Protein AF-A0A7Y5LZY0-F1 (afdb_monomer_lite)

Radius of gyration: 12.59 Å; chains: 1; bounding box: 24×37×35 Å

Secondary structure (DSSP, 8-state):
-----S-HHHHHHHHH--TTEEEEEETTEEEEEETT-HHHHHHHHHSS-SS-EEETT-SGGGPPEEESSHHHHHHHHH--

Foldseek 3Di:
DDPPDPPVQVVQQVVLDDVQWHWDQDPQAIEIEGDPDVQVVVCVVPVDDPAKDWDQQLTPPRHIYIYNDPVRSVVSSVRD

Sequence (80 aa):
MTLRAPDAETLDAYALSKPGFVVRISDGRGWVFRKGAKELAEYEKSGELAKMVTRTGAGPGGMTLRAPDAETLDAWAASR

pLDDT: mean 77.95, std 13.41, range [35.94, 90.31]

Structure (mmCIF, N/CA/C/O backbone):
data_AF-A0A7Y5LZY0-F1
#
_entry.id   AF-A0A7Y5LZY0-F1
#
loop_
_atom_site.group_PDB
_atom_site.id
_atom_site.type_symbol
_atom_site.label_atom_id
_atom_site.label_alt_id
_atom_site.label_comp_id
_atom_site.label_asym_id
_atom_site.label_entity_id
_atom_site.label_seq_id
_atom_site.pdbx_PDB_ins_code
_atom_site.Cartn_x
_atom_site.Cartn_y
_atom_site.Cartn_z
_atom_site.occupancy
_atom_site.B_iso_or_equiv
_atom_site.auth_seq_id
_atom_site.auth_comp_id
_atom_site.auth_asym_id
_atom_site.auth_atom_id
_atom_site.pdbx_PDB_model_num
ATOM 1 N N . MET A 1 1 ? -0.844 25.109 -21.983 1.00 35.94 1 MET A N 1
ATOM 2 C CA . MET A 1 1 ? -1.283 24.043 -21.060 1.00 35.94 1 MET A CA 1
ATOM 3 C C . MET A 1 1 ? -0.289 22.901 -21.202 1.00 35.94 1 MET A C 1
ATOM 5 O O . MET A 1 1 ? -0.423 22.090 -22.105 1.00 35.94 1 MET A O 1
ATOM 9 N N . THR A 1 2 ? 0.798 22.931 -20.428 1.00 39.97 2 THR A N 1
ATOM 10 C CA . THR A 1 2 ? 1.835 21.892 -20.492 1.00 39.97 2 THR A CA 1
ATOM 11 C C . THR A 1 2 ? 1.285 20.657 -19.799 1.00 39.97 2 THR A C 1
ATOM 13 O O . THR A 1 2 ? 1.141 20.647 -18.578 1.00 39.97 2 THR A O 1
ATOM 16 N N . LEU A 1 3 ? 0.914 19.652 -20.589 1.00 43.56 3 LEU A N 1
ATOM 17 C CA . LEU A 1 3 ? 0.597 18.315 -20.102 1.00 43.56 3 LEU A CA 1
ATOM 18 C C . LEU A 1 3 ? 1.871 17.751 -19.464 1.00 43.56 3 LEU A C 1
ATOM 20 O O . LEU A 1 3 ? 2.775 17.297 -20.163 1.00 43.56 3 LEU A O 1
ATOM 24 N N . ARG A 1 4 ? 1.967 17.841 -18.133 1.00 42.16 4 ARG A N 1
ATOM 25 C CA . ARG A 1 4 ? 2.858 16.981 -17.351 1.00 42.16 4 ARG A CA 1
ATOM 26 C C . ARG A 1 4 ? 2.406 15.557 -17.685 1.00 42.16 4 ARG A C 1
ATOM 28 O O . ARG A 1 4 ? 1.213 15.272 -17.578 1.00 42.16 4 ARG A O 1
ATOM 35 N N . ALA A 1 5 ? 3.308 14.733 -18.222 1.00 41.81 5 ALA A N 1
ATOM 36 C CA . ALA A 1 5 ? 3.043 13.314 -18.453 1.00 41.81 5 ALA A CA 1
ATOM 37 C C . ALA A 1 5 ? 2.371 12.733 -17.197 1.00 41.81 5 ALA A C 1
ATOM 39 O O . ALA A 1 5 ? 2.716 13.211 -16.117 1.00 41.81 5 ALA A O 1
ATOM 40 N N . PRO A 1 6 ? 1.429 11.773 -17.296 1.00 49.47 6 PRO A N 1
ATOM 41 C CA . PRO A 1 6 ? 0.938 11.101 -16.097 1.00 49.47 6 PRO A CA 1
ATOM 42 C C . PRO A 1 6 ? 2.180 10.621 -15.352 1.00 49.47 6 PRO A C 1
ATOM 44 O O . PRO A 1 6 ? 2.954 9.850 -15.923 1.00 49.47 6 PRO A O 1
ATOM 47 N N . ASP A 1 7 ? 2.440 11.217 -14.184 1.00 56.19 7 ASP A N 1
ATOM 48 C CA . ASP A 1 7 ? 3.714 11.106 -13.484 1.00 56.19 7 ASP A CA 1
ATOM 49 C C . ASP A 1 7 ? 4.109 9.628 -13.435 1.00 56.19 7 ASP A C 1
ATOM 51 O O . ASP A 1 7 ? 3.231 8.776 -13.282 1.00 56.19 7 ASP A O 1
ATOM 55 N N . ALA A 1 8 ? 5.393 9.297 -13.614 1.00 57.34 8 ALA A N 1
ATOM 56 C CA . ALA A 1 8 ? 5.864 7.908 -13.552 1.00 57.34 8 ALA A CA 1
ATOM 57 C C . ALA A 1 8 ? 5.293 7.185 -12.314 1.00 57.34 8 ALA A C 1
ATOM 59 O O . ALA A 1 8 ? 4.851 6.049 -12.410 1.00 57.34 8 ALA A O 1
ATOM 60 N N . GLU A 1 9 ? 5.104 7.932 -11.224 1.00 63.00 9 GLU A N 1
ATOM 61 C CA . GLU A 1 9 ? 4.381 7.557 -10.009 1.00 63.00 9 GLU A CA 1
ATOM 62 C C . GLU A 1 9 ? 2.985 6.948 -10.242 1.00 63.00 9 GLU A C 1
ATOM 64 O O . GLU A 1 9 ? 2.623 5.984 -9.581 1.00 63.00 9 GLU A O 1
ATOM 69 N N . THR A 1 10 ? 2.183 7.456 -11.177 1.00 60.72 10 THR A N 1
ATOM 70 C CA . THR A 1 10 ? 0.852 6.914 -11.505 1.00 60.72 10 THR A CA 1
ATOM 71 C C . THR A 1 10 ? 0.957 5.592 -12.264 1.00 60.72 10 THR A C 1
ATOM 73 O O . THR A 1 10 ? 0.169 4.678 -12.020 1.00 60.72 10 THR A O 1
ATOM 76 N N . LEU A 1 11 ? 1.937 5.469 -13.164 1.00 61.53 11 LEU A N 1
ATOM 77 C CA . LEU A 1 11 ? 2.208 4.225 -13.890 1.00 61.53 11 LEU A CA 1
ATOM 78 C C . LEU A 1 11 ? 2.781 3.159 -12.956 1.00 61.53 11 LEU A C 1
ATOM 80 O O . LEU A 1 11 ? 2.352 2.010 -13.014 1.00 61.53 11 LEU A O 1
ATOM 84 N N . ASP A 1 12 ? 3.676 3.550 -12.053 1.00 66.81 12 ASP A N 1
ATOM 85 C CA . ASP A 1 12 ? 4.228 2.691 -11.015 1.00 66.81 12 ASP A CA 1
ATOM 86 C C . ASP A 1 12 ? 3.135 2.285 -10.023 1.00 66.81 12 ASP A C 1
ATOM 88 O O . ASP A 1 12 ? 2.976 1.101 -9.747 1.00 66.81 12 ASP A O 1
ATOM 92 N N . ALA A 1 13 ? 2.292 3.212 -9.556 1.00 67.56 13 ALA A N 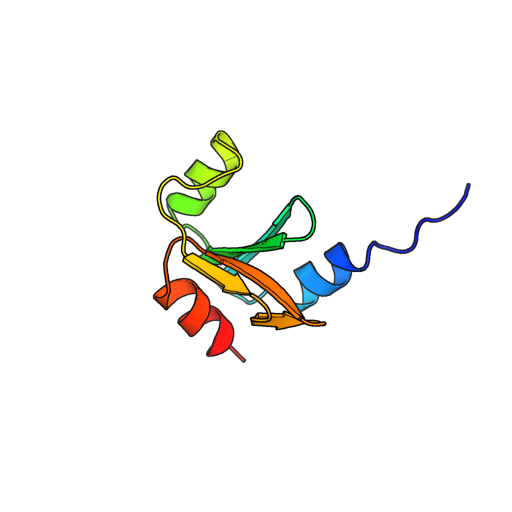1
ATOM 93 C CA . ALA A 1 13 ? 1.141 2.893 -8.709 1.00 67.56 13 ALA A CA 1
ATOM 94 C C . ALA A 1 13 ? 0.185 1.904 -9.381 1.00 67.56 13 ALA A C 1
ATOM 96 O O . ALA A 1 13 ? -0.329 1.002 -8.721 1.00 67.56 13 ALA A O 1
ATOM 97 N N . TYR A 1 14 ? -0.054 2.070 -10.683 1.00 65.56 14 TYR A N 1
ATOM 98 C CA . TYR A 1 14 ? -0.891 1.170 -11.465 1.00 65.56 14 TYR A CA 1
ATOM 99 C C . TYR A 1 14 ? -0.233 -0.203 -11.643 1.00 65.56 14 TYR A C 1
ATOM 101 O O . TYR A 1 14 ? -0.883 -1.219 -11.418 1.00 65.56 14 TYR A O 1
ATOM 109 N N . ALA A 1 15 ? 1.065 -0.249 -11.954 1.00 68.44 15 ALA A N 1
ATOM 110 C CA . ALA A 1 15 ? 1.840 -1.485 -12.065 1.00 68.44 15 ALA A CA 1
ATOM 111 C C . ALA A 1 15 ? 1.934 -2.242 -10.729 1.00 68.44 15 ALA A C 1
ATOM 113 O O . ALA A 1 15 ? 1.974 -3.472 -10.697 1.00 68.44 15 ALA A O 1
ATOM 114 N N . LEU A 1 16 ? 1.947 -1.506 -9.619 1.00 72.50 16 LEU A N 1
ATOM 115 C CA . LEU A 1 16 ? 1.927 -2.051 -8.269 1.00 72.50 16 LEU A CA 1
ATOM 116 C C . LEU A 1 16 ? 0.504 -2.392 -7.798 1.00 72.50 16 LEU A C 1
ATOM 118 O O . LEU A 1 16 ? 0.346 -3.135 -6.828 1.00 72.50 16 LEU A O 1
ATOM 122 N N . SER A 1 17 ? -0.537 -1.871 -8.450 1.00 72.50 17 SER A N 1
ATOM 123 C CA . SER A 1 17 ? -1.926 -2.118 -8.073 1.00 72.50 17 SER A CA 1
ATOM 124 C C . SER A 1 17 ? -2.293 -3.561 -8.381 1.00 72.50 17 SER A C 1
ATOM 126 O O . SER A 1 17 ? -2.407 -3.972 -9.534 1.00 72.50 17 SER A O 1
ATOM 128 N N . LYS A 1 18 ? -2.482 -4.348 -7.325 1.00 81.81 18 LYS A N 1
ATOM 129 C CA . LYS A 1 18 ? -2.854 -5.759 -7.419 1.00 81.81 18 LYS A CA 1
ATOM 130 C C . LYS A 1 18 ? -4.220 -5.981 -6.783 1.00 81.81 18 LYS A C 1
ATOM 132 O O . LYS A 1 18 ? -4.542 -5.327 -5.789 1.00 81.81 18 LYS A O 1
ATOM 137 N N . PRO A 1 19 ? -5.042 -6.902 -7.312 1.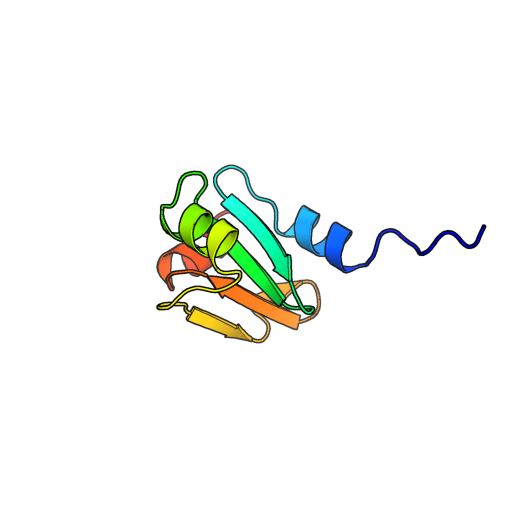00 81.00 19 PRO A N 1
ATOM 138 C CA . PRO A 1 19 ? -6.330 -7.213 -6.709 1.00 81.00 19 PRO A CA 1
ATOM 139 C C . PRO A 1 19 ? -6.124 -7.689 -5.265 1.00 81.00 19 PRO A C 1
ATOM 141 O O . PRO A 1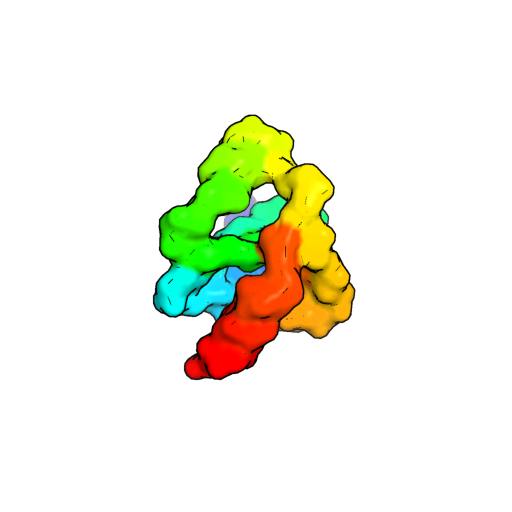 19 ? -5.354 -8.609 -5.004 1.00 81.00 19 PRO A O 1
ATOM 144 N N . GLY A 1 20 ? -6.789 -7.025 -4.317 1.00 84.62 20 GLY A N 1
ATOM 145 C CA . GLY A 1 20 ? -6.619 -7.289 -2.882 1.00 84.62 20 GLY A CA 1
ATOM 146 C C . GLY A 1 20 ? -5.542 -6.444 -2.194 1.00 84.62 20 GLY A C 1
ATOM 147 O O . GLY A 1 20 ? -5.427 -6.512 -0.972 1.00 84.62 20 GLY A O 1
ATOM 148 N N . PHE A 1 21 ? -4.828 -5.592 -2.931 1.00 88.31 21 PHE A N 1
ATOM 149 C CA . PHE A 1 21 ? -3.866 -4.633 -2.393 1.00 88.31 21 PHE A CA 1
ATOM 150 C C . PHE A 1 21 ? -4.214 -3.208 -2.826 1.00 88.31 21 PHE A C 1
ATOM 152 O O . PHE A 1 21 ? -4.841 -2.975 -3.857 1.00 88.31 21 PHE A O 1
ATOM 159 N N . VAL A 1 22 ? -3.821 -2.244 -2.006 1.00 86.88 22 VAL A N 1
ATOM 160 C CA . VAL A 1 22 ? -3.955 -0.812 -2.258 1.00 86.88 22 VAL A CA 1
ATOM 161 C C . VAL A 1 22 ? -2.559 -0.227 -2.219 1.00 86.88 22 VAL A C 1
ATOM 163 O O . VAL A 1 22 ? -1.861 -0.384 -1.220 1.00 86.88 22 VAL A O 1
ATOM 166 N N . VAL A 1 23 ? -2.156 0.436 -3.301 1.00 86.06 23 VAL A N 1
ATOM 167 C CA . VAL A 1 23 ? -0.848 1.087 -3.380 1.00 86.06 23 VAL A CA 1
ATOM 168 C C . VAL A 1 23 ? -1.018 2.598 -3.454 1.00 86.06 23 VAL A C 1
ATOM 170 O O . VAL A 1 23 ? -1.832 3.107 -4.225 1.00 86.06 23 VAL A O 1
ATOM 173 N N . ARG A 1 24 ? -0.270 3.320 -2.621 1.00 85.00 24 ARG A N 1
ATOM 174 C CA . ARG A 1 24 ? -0.241 4.782 -2.548 1.00 85.00 24 ARG A CA 1
ATOM 175 C C . ARG A 1 24 ? 1.180 5.267 -2.747 1.00 85.00 24 ARG A C 1
ATOM 177 O O . ARG A 1 24 ? 2.052 4.893 -1.981 1.00 85.00 24 ARG A O 1
ATOM 184 N N . ILE A 1 25 ? 1.425 6.103 -3.7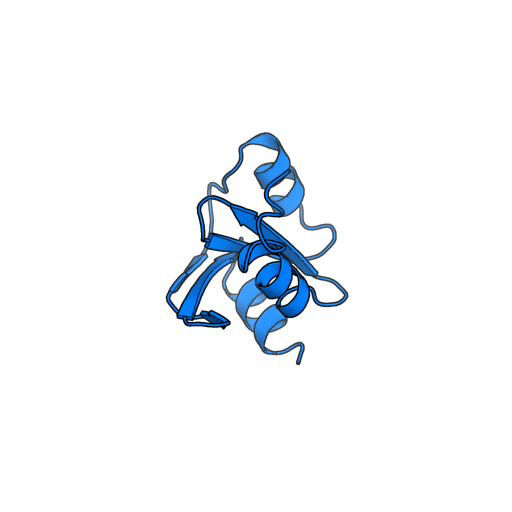44 1.00 81.69 25 ILE A N 1
ATOM 185 C CA . ILE A 1 25 ? 2.716 6.781 -3.848 1.00 81.69 25 ILE A CA 1
ATOM 186 C C . ILE A 1 25 ? 2.635 8.061 -3.024 1.00 81.69 25 ILE A C 1
ATOM 188 O O . ILE A 1 25 ? 1.689 8.832 -3.170 1.00 81.69 25 ILE A O 1
ATOM 192 N N . SER A 1 26 ? 3.600 8.262 -2.135 1.00 78.50 26 SER A N 1
ATOM 193 C CA . SER A 1 26 ? 3.740 9.487 -1.355 1.00 78.50 26 SER A CA 1
ATOM 194 C C . SER A 1 26 ? 5.217 9.796 -1.197 1.00 78.50 26 SER A C 1
ATOM 196 O O . SER A 1 26 ? 5.980 8.930 -0.762 1.00 78.50 26 SER A O 1
ATOM 198 N N . ASP A 1 27 ? 5.610 11.024 -1.534 1.00 75.75 27 ASP A N 1
ATOM 199 C CA . ASP A 1 27 ? 7.003 11.489 -1.458 1.00 75.75 27 ASP A CA 1
ATOM 200 C C . ASP A 1 27 ? 7.977 10.593 -2.262 1.00 75.75 27 ASP A C 1
ATOM 202 O O . ASP A 1 27 ? 9.049 10.218 -1.788 1.00 75.75 27 ASP A O 1
ATOM 206 N N . GLY A 1 28 ? 7.564 10.141 -3.456 1.00 75.94 28 GLY A N 1
ATOM 207 C CA . GLY A 1 28 ? 8.359 9.241 -4.305 1.00 75.94 28 GLY A CA 1
ATOM 208 C C . GLY A 1 28 ? 8.549 7.821 -3.750 1.00 75.94 28 GLY A C 1
ATOM 209 O O . GLY A 1 28 ? 9.413 7.075 -4.216 1.00 75.94 28 GLY A O 1
ATOM 210 N N . ARG A 1 29 ? 7.773 7.427 -2.731 1.00 82.50 29 ARG A N 1
ATOM 211 C CA . ARG A 1 29 ? 7.804 6.085 -2.127 1.00 82.50 29 ARG A CA 1
ATOM 212 C C . ARG A 1 29 ? 6.456 5.410 -2.299 1.00 82.50 29 ARG A C 1
ATOM 214 O O . ARG A 1 29 ? 5.421 6.013 -2.026 1.00 82.50 29 ARG A O 1
ATOM 221 N N . GLY A 1 30 ? 6.465 4.141 -2.693 1.00 86.44 30 GLY A N 1
ATOM 222 C CA . GLY A 1 30 ? 5.239 3.363 -2.832 1.00 86.44 30 GLY A CA 1
ATOM 223 C C . GLY A 1 30 ? 4.862 2.679 -1.533 1.00 86.44 30 GLY A C 1
ATOM 224 O O . GLY A 1 30 ? 5.607 1.870 -1.004 1.00 86.44 30 GLY A O 1
ATOM 225 N N . TRP A 1 31 ? 3.687 2.975 -1.021 1.00 88.44 31 TRP A N 1
ATOM 226 C CA . TRP A 1 31 ? 3.108 2.341 0.144 1.00 88.44 31 TRP A CA 1
ATOM 227 C C . TRP A 1 31 ? 2.122 1.272 -0.284 1.00 88.44 31 TRP A C 1
ATOM 229 O O . TRP A 1 31 ? 1.148 1.574 -0.961 1.00 88.44 31 TRP A O 1
ATOM 239 N N . VAL A 1 32 ? 2.366 0.034 0.114 1.00 88.75 32 VAL A N 1
ATOM 240 C CA . VAL A 1 32 ? 1.558 -1.137 -0.195 1.00 88.75 32 VAL A CA 1
ATOM 241 C C . VAL A 1 32 ? 0.777 -1.535 1.049 1.00 88.75 32 VAL A C 1
ATOM 243 O O . VAL A 1 32 ? 1.351 -1.801 2.102 1.00 88.75 32 VAL A O 1
ATOM 246 N N . PHE A 1 33 ? -0.537 -1.631 0.907 1.00 89.12 33 PHE A N 1
ATOM 247 C CA . PHE A 1 33 ? -1.458 -2.057 1.952 1.00 89.12 33 PHE A CA 1
ATOM 248 C C . PHE A 1 33 ? -2.327 -3.199 1.445 1.00 89.12 33 PHE A C 1
ATOM 250 O O . PHE A 1 33 ? -2.617 -3.293 0.253 1.00 89.12 33 PHE A O 1
ATOM 257 N N . ARG A 1 34 ? -2.811 -4.051 2.348 1.00 88.88 34 ARG A N 1
ATOM 258 C CA . ARG A 1 34 ? -3.880 -4.997 2.011 1.00 88.88 34 ARG A CA 1
ATOM 259 C C . ARG A 1 34 ? -5.210 -4.249 1.938 1.00 88.88 34 ARG A C 1
ATOM 261 O O . ARG A 1 34 ? -5.471 -3.325 2.711 1.00 88.88 34 ARG A O 1
ATOM 268 N N . LYS A 1 35 ? -6.075 -4.644 1.011 1.00 86.12 35 LYS A N 1
ATOM 269 C CA . LYS A 1 35 ? -7.413 -4.067 0.872 1.00 86.12 35 LYS A CA 1
ATOM 270 C C . LYS A 1 35 ? -8.221 -4.360 2.141 1.00 86.12 35 LYS A C 1
ATOM 272 O O . LYS A 1 35 ? -8.465 -5.519 2.459 1.00 86.12 35 LYS A O 1
ATOM 277 N N . GLY A 1 36 ? -8.632 -3.309 2.850 1.00 84.38 36 GLY A N 1
ATOM 278 C CA . GLY A 1 36 ? -9.351 -3.423 4.125 1.00 84.38 36 GLY A CA 1
ATOM 279 C C . GLY A 1 36 ? -8.457 -3.571 5.363 1.00 84.38 36 GLY A C 1
ATOM 280 O O . GLY A 1 36 ? -8.978 -3.849 6.441 1.00 84.38 36 GLY A O 1
ATOM 281 N N . ALA A 1 37 ? -7.138 -3.387 5.235 1.00 84.44 37 ALA A N 1
ATOM 282 C CA . ALA A 1 37 ? -6.237 -3.327 6.384 1.00 84.44 37 ALA A CA 1
ATOM 283 C C . ALA A 1 37 ? -6.567 -2.129 7.287 1.00 84.44 37 ALA A C 1
ATOM 285 O O . ALA A 1 37 ? -6.913 -1.051 6.797 1.00 84.44 37 ALA A O 1
ATOM 286 N N . LYS A 1 38 ? -6.408 -2.293 8.605 1.00 87.31 38 LYS A N 1
ATOM 287 C CA . LYS A 1 38 ? -6.571 -1.179 9.555 1.00 87.31 38 LYS A CA 1
ATOM 288 C C . LYS A 1 38 ? -5.484 -0.134 9.341 1.00 87.31 38 LYS A C 1
ATOM 290 O O . LYS A 1 38 ? -5.752 1.058 9.433 1.00 87.31 38 LYS A O 1
ATOM 295 N N . GLU A 1 39 ? -4.298 -0.591 8.962 1.00 86.75 39 GLU A N 1
ATOM 296 C CA . GLU A 1 39 ? -3.142 0.252 8.687 1.00 86.75 39 GLU A CA 1
ATOM 297 C C . GLU A 1 39 ? -3.390 1.189 7.497 1.00 86.75 39 GLU A C 1
ATOM 299 O O . GLU A 1 39 ? -2.918 2.319 7.504 1.00 86.75 39 GLU A O 1
ATOM 304 N N . LEU A 1 40 ? -4.197 0.787 6.506 1.00 86.81 40 LEU A N 1
ATOM 305 C CA . LEU A 1 40 ? -4.596 1.703 5.434 1.00 86.81 40 LEU A CA 1
ATOM 306 C C . LEU A 1 40 ? -5.380 2.893 6.004 1.00 86.81 40 LEU A C 1
ATOM 308 O O . LEU A 1 40 ? -5.078 4.035 5.678 1.00 86.81 40 LEU A O 1
ATOM 312 N N . ALA A 1 41 ? -6.332 2.635 6.904 1.00 87.38 41 ALA A N 1
ATOM 313 C CA . ALA A 1 41 ? -7.119 3.690 7.536 1.00 87.38 41 ALA A CA 1
ATOM 314 C C . ALA A 1 41 ? -6.282 4.565 8.488 1.00 87.38 41 ALA A C 1
ATOM 316 O O . ALA A 1 41 ? -6.563 5.753 8.631 1.00 87.38 41 ALA A O 1
ATOM 317 N N . GLU A 1 42 ? -5.263 4.003 9.145 1.00 86.56 42 GLU A N 1
ATOM 318 C CA . GLU A 1 42 ? -4.305 4.785 9.938 1.00 86.56 42 GLU A CA 1
ATOM 319 C C . GLU A 1 42 ? -3.421 5.664 9.052 1.00 86.56 42 GLU A C 1
ATOM 321 O O . GLU A 1 42 ? -3.261 6.850 9.332 1.00 86.56 42 GLU A O 1
ATOM 326 N N . TYR A 1 43 ? -2.922 5.119 7.944 1.00 87.25 43 TYR A N 1
ATOM 327 C CA . TYR A 1 43 ? -2.157 5.868 6.955 1.00 87.25 43 TYR A CA 1
ATOM 328 C C . TYR A 1 43 ? -2.985 6.991 6.321 1.00 87.25 43 TYR A C 1
ATOM 330 O O . TYR A 1 43 ? -2.493 8.101 6.172 1.00 87.25 43 TYR A O 1
ATOM 338 N N . GLU A 1 44 ? -4.259 6.756 6.004 1.00 84.69 44 GLU A N 1
ATOM 339 C CA . GLU A 1 44 ? -5.149 7.797 5.469 1.00 84.69 44 GLU A CA 1
ATOM 340 C C . GLU A 1 44 ? -5.426 8.924 6.477 1.00 84.69 44 GLU A C 1
ATOM 342 O O . GLU A 1 44 ? -5.740 10.042 6.071 1.00 84.69 44 GLU A O 1
ATOM 347 N N . LYS A 1 45 ? -5.290 8.658 7.783 1.00 86.56 45 LYS A N 1
ATOM 348 C CA . LYS A 1 45 ? -5.456 9.666 8.841 1.00 86.56 45 LYS A CA 1
ATOM 349 C C . LYS A 1 45 ? -4.170 10.420 9.160 1.00 86.56 45 LYS A C 1
ATOM 351 O O . LYS A 1 45 ? -4.220 11.633 9.338 1.00 86.56 45 LYS A O 1
ATOM 356 N N . SER A 1 46 ? -3.053 9.708 9.274 1.00 83.44 46 SER A N 1
ATOM 357 C CA . SER A 1 46 ? -1.783 10.259 9.764 1.00 83.44 46 SER A CA 1
ATOM 358 C C . SER A 1 46 ? -0.771 10.546 8.652 1.00 83.44 46 SER A C 1
ATOM 360 O O . SER A 1 46 ? 0.184 11.276 8.881 1.00 83.44 46 SER A O 1
ATOM 362 N N . GLY A 1 47 ? -0.945 9.976 7.458 1.00 79.38 47 GLY A N 1
ATOM 363 C CA . GLY A 1 47 ? 0.018 10.035 6.349 1.00 79.38 47 GLY A CA 1
ATOM 364 C C . GLY A 1 47 ? 1.218 9.093 6.504 1.00 79.38 47 GLY A C 1
ATOM 365 O O . GLY A 1 47 ? 2.052 8.985 5.605 1.00 79.38 47 GLY A O 1
ATOM 366 N N . GLU A 1 48 ? 1.309 8.388 7.630 1.00 79.00 48 GLU A N 1
ATOM 367 C CA . GLU A 1 48 ? 2.385 7.463 7.966 1.00 79.00 48 GLU A CA 1
ATOM 368 C C . GLU A 1 48 ? 1.896 6.382 8.936 1.00 79.00 48 GLU A C 1
ATOM 370 O O . GLU A 1 48 ? 0.827 6.492 9.537 1.00 79.00 48 GLU A O 1
ATOM 375 N N . LEU A 1 49 ? 2.687 5.319 9.077 1.00 81.69 49 LEU A N 1
ATOM 376 C CA . LEU A 1 49 ? 2.431 4.234 10.017 1.00 81.69 49 LEU A CA 1
ATOM 377 C C . LEU A 1 49 ? 3.470 4.231 11.129 1.00 81.69 49 LEU A C 1
ATOM 379 O O . LEU A 1 49 ? 4.668 4.303 10.858 1.00 81.69 49 LEU A O 1
ATOM 383 N N . ALA A 1 50 ? 3.013 4.015 12.363 1.00 82.12 50 ALA A N 1
ATOM 384 C CA . ALA A 1 50 ? 3.896 3.823 13.512 1.00 82.12 50 ALA A CA 1
ATOM 385 C C . ALA A 1 50 ? 4.771 2.565 13.369 1.00 82.12 50 ALA A C 1
ATOM 387 O O . ALA A 1 50 ? 5.925 2.547 13.795 1.00 82.12 50 ALA A O 1
ATOM 388 N N . LYS A 1 51 ? 4.230 1.511 12.745 1.00 85.38 51 LYS A N 1
ATOM 389 C CA . LYS A 1 51 ? 4.962 0.291 12.409 1.00 85.38 51 LYS A CA 1
ATOM 390 C C . LYS A 1 51 ? 4.853 0.037 10.915 1.00 85.38 51 LYS A C 1
ATOM 392 O O . LYS A 1 51 ? 3.769 -0.193 10.393 1.00 85.38 51 LYS A O 1
ATOM 397 N N . MET A 1 52 ? 5.996 0.092 10.250 1.00 88.12 52 MET A N 1
ATOM 398 C CA . MET A 1 52 ? 6.119 -0.195 8.831 1.00 88.12 52 MET A CA 1
ATOM 399 C C . MET A 1 52 ? 7.453 -0.864 8.547 1.00 88.12 52 MET A C 1
ATOM 401 O O . MET A 1 52 ? 8.460 -0.621 9.214 1.00 88.12 52 MET A O 1
ATOM 405 N N . VAL A 1 53 ? 7.465 -1.664 7.497 1.00 90.31 53 VAL A N 1
ATOM 406 C CA . VAL A 1 53 ? 8.674 -2.166 6.868 1.00 90.31 53 VAL A CA 1
ATOM 407 C C . VAL A 1 53 ? 8.972 -1.326 5.638 1.00 90.31 53 VAL A C 1
ATOM 409 O O . VAL A 1 53 ? 8.075 -0.951 4.887 1.00 90.31 53 VAL A O 1
ATOM 412 N N . THR A 1 54 ? 10.246 -1.015 5.431 1.00 89.19 54 THR A N 1
ATOM 413 C CA . THR A 1 54 ? 10.724 -0.353 4.216 1.00 89.19 54 THR A CA 1
ATOM 414 C C . THR A 1 54 ? 11.609 -1.338 3.462 1.00 89.19 54 THR A C 1
ATOM 416 O O . THR A 1 54 ? 12.584 -1.835 4.023 1.00 89.19 54 THR A O 1
ATOM 419 N N . ARG A 1 55 ? 11.288 -1.618 2.197 1.00 86.25 55 ARG A N 1
ATOM 420 C CA . ARG A 1 55 ? 12.172 -2.320 1.263 1.00 86.25 55 ARG A CA 1
ATOM 421 C C . ARG A 1 55 ? 12.610 -1.376 0.155 1.00 86.25 55 ARG A C 1
ATOM 423 O O . ARG A 1 55 ? 11.8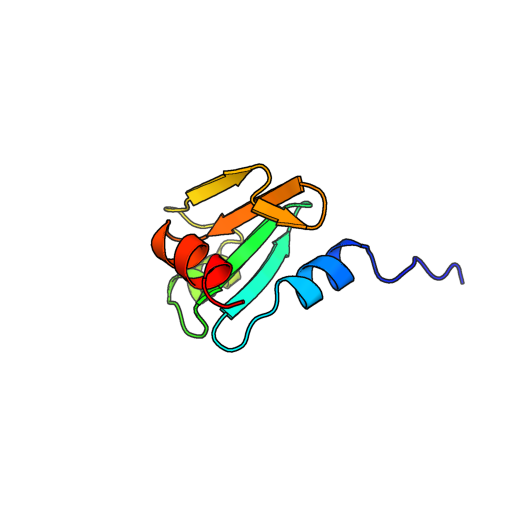39 -1.016 -0.734 1.00 86.25 55 ARG A O 1
ATOM 430 N N . THR A 1 56 ? 13.881 -1.015 0.196 1.00 85.94 56 THR A N 1
ATOM 431 C CA . THR A 1 56 ? 14.544 -0.271 -0.873 1.00 85.94 56 THR A CA 1
ATOM 432 C C . THR A 1 56 ? 14.692 -1.166 -2.104 1.00 85.94 56 THR A C 1
ATOM 434 O O . THR A 1 56 ? 15.116 -2.312 -1.973 1.00 85.94 56 THR A O 1
ATOM 437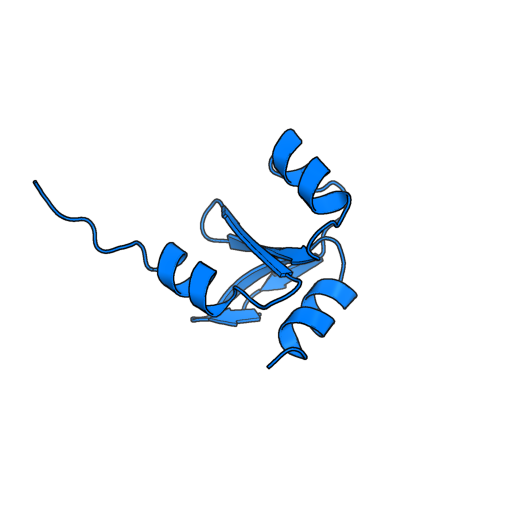 N N . GLY A 1 57 ? 14.333 -0.670 -3.290 1.00 79.25 57 GLY A N 1
ATOM 438 C CA . GLY A 1 57 ? 14.498 -1.409 -4.547 1.00 79.25 57 GLY A CA 1
ATOM 439 C C . GLY A 1 57 ? 13.470 -2.513 -4.815 1.00 79.25 57 GLY A C 1
ATOM 440 O O . GLY A 1 57 ? 13.671 -3.308 -5.727 1.00 79.25 57 GLY A O 1
ATOM 441 N N . ALA A 1 58 ? 12.386 -2.593 -4.037 1.00 79.19 58 ALA A N 1
ATOM 442 C CA . ALA A 1 58 ? 11.340 -3.600 -4.239 1.00 79.19 58 ALA A CA 1
ATOM 443 C C . ALA A 1 58 ? 10.272 -3.190 -5.269 1.00 79.19 58 ALA A C 1
ATOM 445 O O . ALA A 1 58 ? 9.480 -4.032 -5.688 1.00 79.19 58 ALA A O 1
ATOM 446 N N . GLY A 1 59 ? 10.227 -1.913 -5.657 1.00 71.44 59 GLY A N 1
ATOM 447 C CA . GLY A 1 59 ? 9.309 -1.407 -6.671 1.00 71.44 59 GLY A CA 1
ATOM 448 C C . GLY A 1 59 ? 9.913 -1.370 -8.081 1.00 71.44 59 GLY A C 1
ATOM 449 O O . GLY A 1 59 ? 11.130 -1.507 -8.249 1.00 71.44 59 GLY A O 1
ATOM 450 N N . PRO A 1 60 ? 9.069 -1.157 -9.105 1.00 65.62 60 PRO A N 1
ATOM 451 C CA . PRO A 1 60 ? 9.512 -0.920 -10.477 1.00 65.62 60 PRO A CA 1
ATOM 452 C C . PRO A 1 60 ? 10.529 0.231 -10.524 1.00 65.62 60 PRO A C 1
ATOM 454 O O . PRO A 1 60 ? 10.450 1.186 -9.755 1.00 65.62 60 PRO A O 1
ATOM 457 N N . GLY A 1 61 ? 11.565 0.084 -11.354 1.00 72.38 61 GLY A N 1
ATOM 458 C CA . GLY A 1 61 ? 12.630 1.088 -11.474 1.00 72.38 61 GLY A CA 1
ATOM 459 C C . GLY A 1 61 ? 13.528 1.257 -10.237 1.00 72.38 61 GLY A C 1
ATOM 460 O O . GLY A 1 61 ? 14.261 2.238 -10.161 1.00 72.38 61 GLY A O 1
ATOM 461 N N . GLY A 1 62 ? 13.497 0.331 -9.269 1.00 74.56 62 GLY A N 1
ATOM 462 C CA . GLY A 1 62 ? 14.276 0.445 -8.029 1.00 74.56 62 GLY A CA 1
ATOM 463 C C . GLY A 1 62 ? 13.604 1.314 -6.960 1.00 74.56 62 GLY A C 1
ATOM 464 O O . GLY A 1 62 ? 14.257 1.745 -6.007 1.00 74.56 62 GLY A O 1
ATOM 465 N N . MET A 1 63 ? 12.299 1.561 -7.091 1.00 80.44 63 MET A N 1
ATOM 466 C CA . MET A 1 63 ? 11.543 2.369 -6.143 1.00 80.44 63 MET A CA 1
ATOM 467 C C . MET A 1 63 ? 11.532 1.741 -4.740 1.00 80.44 63 MET A C 1
ATOM 469 O O . MET A 1 63 ? 11.512 0.518 -4.559 1.00 80.44 63 MET A O 1
ATOM 473 N N . THR A 1 64 ? 11.537 2.596 -3.719 1.00 85.12 64 THR A N 1
ATOM 474 C CA . THR A 1 64 ? 11.387 2.164 -2.327 1.00 85.12 64 THR A CA 1
ATOM 475 C C . THR A 1 64 ? 9.923 1.863 -2.037 1.00 85.12 64 THR A C 1
ATOM 477 O O . THR A 1 64 ? 9.068 2.735 -2.210 1.00 85.12 64 THR A O 1
ATOM 480 N N . LEU A 1 65 ? 9.649 0.647 -1.562 1.00 88.00 65 LEU A N 1
ATOM 481 C CA . LEU A 1 65 ? 8.327 0.247 -1.099 1.00 88.00 65 LEU A CA 1
ATOM 482 C C . LEU A 1 65 ? 8.248 0.232 0.424 1.00 88.00 65 LEU A C 1
ATOM 484 O O . LEU A 1 65 ? 9.190 -0.155 1.116 1.00 88.00 65 LEU A O 1
ATOM 488 N N . ARG A 1 66 ? 7.097 0.637 0.946 1.00 89.44 66 ARG A N 1
ATOM 489 C CA . ARG A 1 66 ? 6.737 0.598 2.358 1.00 89.44 66 ARG A CA 1
ATOM 490 C C . ARG A 1 66 ? 5.466 -0.204 2.539 1.00 89.44 66 ARG A C 1
ATOM 492 O O . ARG A 1 66 ? 4.596 -0.162 1.684 1.00 89.44 66 ARG A O 1
ATOM 499 N N . ALA A 1 67 ? 5.348 -0.914 3.643 1.00 90.00 67 ALA A N 1
ATOM 500 C CA . ALA A 1 67 ? 4.139 -1.645 3.996 1.00 90.00 67 ALA A CA 1
ATOM 501 C C . ALA A 1 67 ? 4.016 -1.724 5.518 1.00 90.00 67 ALA A C 1
ATOM 503 O O . ALA A 1 67 ? 5.020 -1.524 6.203 1.00 90.00 67 ALA A O 1
ATOM 504 N N . PRO A 1 68 ? 2.836 -2.040 6.066 1.00 89.81 68 PRO A N 1
ATOM 505 C CA . PRO A 1 68 ? 2.679 -2.255 7.506 1.00 89.81 68 PRO A CA 1
ATOM 506 C C . PRO A 1 68 ? 3.565 -3.384 8.056 1.00 89.81 68 PRO A C 1
ATOM 508 O O . PRO A 1 68 ? 4.114 -3.285 9.155 1.00 89.81 68 PRO A O 1
ATOM 511 N N . ASP A 1 69 ? 3.784 -4.428 7.260 1.00 90.31 69 ASP A N 1
ATOM 512 C CA . ASP A 1 69 ? 4.540 -5.615 7.645 1.00 90.31 69 ASP A CA 1
ATOM 513 C C . ASP A 1 69 ? 5.199 -6.295 6.436 1.00 90.31 69 ASP A C 1
ATOM 515 O O . ASP A 1 69 ? 4.853 -6.058 5.274 1.00 90.31 69 ASP A O 1
ATOM 519 N N . ALA A 1 70 ? 6.201 -7.132 6.724 1.00 87.69 70 ALA A N 1
ATOM 520 C CA . ALA A 1 70 ? 6.938 -7.868 5.701 1.00 87.69 70 ALA A CA 1
ATOM 521 C C . ALA A 1 70 ? 6.037 -8.856 4.953 1.00 87.69 70 ALA A C 1
ATOM 523 O O . ALA A 1 70 ? 6.208 -9.016 3.751 1.00 87.69 70 ALA A O 1
ATOM 524 N N . GLU A 1 71 ? 5.045 -9.455 5.621 1.00 88.38 71 GLU A N 1
ATOM 525 C CA . GLU A 1 71 ? 4.091 -10.365 4.980 1.00 88.38 71 GLU A CA 1
ATOM 526 C C . GLU A 1 71 ? 3.239 -9.668 3.920 1.00 88.38 71 GLU A C 1
ATOM 528 O O . GLU A 1 71 ? 2.825 -10.292 2.951 1.00 88.38 71 GLU A O 1
ATOM 533 N N . THR A 1 72 ? 2.931 -8.386 4.081 1.00 87.88 72 THR A N 1
ATOM 534 C CA . THR A 1 72 ? 2.198 -7.603 3.088 1.00 87.88 72 THR A CA 1
ATOM 535 C C . THR A 1 72 ? 3.058 -7.350 1.859 1.00 87.88 72 THR A C 1
ATOM 537 O O . THR A 1 72 ? 2.556 -7.512 0.749 1.00 87.88 72 THR A O 1
ATOM 540 N N . LEU A 1 73 ? 4.348 -7.038 2.030 1.00 86.00 73 LEU A N 1
ATOM 541 C CA . LEU A 1 73 ? 5.282 -6.939 0.900 1.00 86.00 73 LEU A CA 1
ATOM 542 C C . LEU A 1 73 ? 5.510 -8.284 0.218 1.00 86.00 73 LEU A C 1
ATOM 544 O O . LEU A 1 73 ? 5.498 -8.338 -1.006 1.00 86.00 73 LEU A O 1
ATOM 548 N N . ASP A 1 74 ? 5.712 -9.353 0.985 1.00 86.50 74 ASP A N 1
ATOM 549 C CA . ASP A 1 74 ? 5.925 -10.692 0.440 1.00 86.50 74 ASP A CA 1
ATOM 550 C C . ASP A 1 74 ? 4.670 -11.201 -0.275 1.00 86.50 74 ASP A C 1
ATOM 552 O O . ASP A 1 74 ? 4.765 -11.679 -1.401 1.00 86.50 74 ASP A O 1
ATOM 556 N N . ALA A 1 75 ? 3.477 -11.010 0.297 1.00 86.81 75 ALA A N 1
ATOM 557 C CA . ALA A 1 75 ? 2.222 -11.365 -0.362 1.00 86.81 75 ALA A CA 1
ATOM 558 C C . ALA A 1 75 ? 1.974 -10.524 -1.624 1.00 86.81 75 ALA A C 1
ATOM 560 O O . ALA A 1 75 ? 1.491 -11.045 -2.628 1.00 86.81 75 ALA A O 1
ATOM 561 N N . TRP A 1 76 ? 2.331 -9.239 -1.600 1.00 85.56 76 TRP A N 1
ATOM 562 C CA . TRP A 1 76 ? 2.255 -8.375 -2.774 1.00 85.56 76 TRP A CA 1
ATOM 563 C C . TRP A 1 76 ? 3.239 -8.807 -3.874 1.00 85.56 76 TRP A C 1
ATOM 565 O O . TRP A 1 76 ? 2.861 -8.853 -5.042 1.00 85.56 76 TRP A O 1
ATOM 575 N N . ALA A 1 77 ? 4.469 -9.179 -3.509 1.00 81.62 77 ALA A N 1
ATOM 576 C CA . ALA A 1 77 ? 5.486 -9.665 -4.440 1.00 81.62 77 ALA A CA 1
ATOM 577 C C . ALA A 1 77 ? 5.157 -11.062 -5.000 1.00 81.62 77 ALA A C 1
ATOM 579 O O . ALA A 1 77 ? 5.474 -11.355 -6.152 1.00 81.62 77 ALA A O 1
ATOM 580 N N . ALA A 1 78 ? 4.517 -11.916 -4.196 1.00 83.56 78 ALA A N 1
ATOM 581 C CA . ALA A 1 78 ? 4.082 -13.256 -4.584 1.00 83.56 78 ALA A CA 1
ATOM 582 C C . ALA A 1 78 ? 2.810 -13.248 -5.444 1.00 83.56 78 ALA A C 1
ATOM 584 O O . ALA A 1 78 ? 2.616 -14.142 -6.267 1.00 83.56 78 ALA A O 1
ATOM 585 N N . SER A 1 79 ? 1.945 -12.247 -5.272 1.00 75.25 79 SER A N 1
ATOM 586 C CA . SER A 1 79 ? 0.812 -12.002 -6.159 1.00 75.25 79 SER A CA 1
ATOM 587 C C . SER A 1 79 ? 1.381 -11.509 -7.488 1.00 75.25 79 SER A C 1
ATOM 589 O O . SER A 1 79 ? 1.649 -10.327 -7.623 1.00 75.25 79 SER A O 1
ATOM 591 N N . ARG A 1 80 ? 1.706 -12.387 -8.441 1.00 57.59 80 ARG A N 1
ATOM 592 C CA . ARG A 1 80 ? 2.327 -11.991 -9.717 1.00 57.59 80 ARG A CA 1
ATOM 593 C C . ARG A 1 80 ? 1.278 -11.657 -10.763 1.00 57.59 80 ARG A C 1
ATOM 595 O O . ARG A 1 80 ? 0.416 -12.520 -11.022 1.00 57.59 80 ARG A O 1
#